Protein AF-A0A6I5A1D1-F1 (afdb_monomer_lite)

Secondary structure (DSSP, 8-state):
-PPP---EEEEE--EEEEEETTEEEEEETTT--EEEESSHHHHHHHHHHHHHHHHHHHHTT-HHHHHHHHHHTT-EEEEE-HHHHHHHHTTS----

pLDDT: mean 84.28, std 18.7, range [39.5, 98.44]

Sequence (96 aa):
MSEAIEAVVHFKVTVRSVEHEGYWTTKALETGIVTAGPTRDEAEARNGEAHILLVRRVKRLGLVALAEFMDAHRIDYEIGDPARANRSAEQLPLAA

Structure (mmCIF, N/CA/C/O backbone):
data_AF-A0A6I5A1D1-F1
#
_entry.id   AF-A0A6I5A1D1-F1
#
loop_
_atom_site.group_PDB
_atom_site.id
_atom_site.type_symbol
_atom_site.label_atom_id
_atom_site.label_alt_id
_atom_site.label_comp_id
_atom_site.label_asym_id
_atom_site.label_entity_id
_atom_site.label_seq_id
_atom_site.pdbx_PDB_ins_code
_atom_site.Cartn_x
_atom_site.Cartn_y
_atom_site.Cartn_z
_atom_site.occupancy
_atom_site.B_iso_or_equiv
_atom_site.auth_seq_id
_atom_site.auth_comp_id
_atom_site.auth_asym_id
_atom_site.auth_atom_id
_atom_site.pdbx_PDB_model_num
ATOM 1 N N . MET A 1 1 ? -17.867 12.343 17.885 1.00 40.09 1 MET A N 1
ATOM 2 C CA . MET A 1 1 ? -16.689 12.575 17.020 1.00 40.09 1 MET A CA 1
ATOM 3 C C . M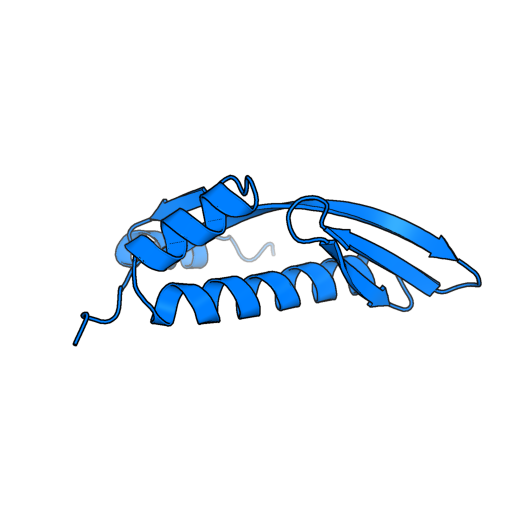ET A 1 1 ? -15.635 11.575 17.467 1.00 40.09 1 MET A C 1
ATOM 5 O O . MET A 1 1 ? -15.362 11.552 18.656 1.00 40.09 1 MET A O 1
ATOM 9 N N . SER A 1 2 ? -15.174 10.672 16.593 1.00 43.66 2 SER A N 1
ATOM 10 C CA . SER A 1 2 ? -14.221 9.608 16.968 1.00 43.66 2 SER A CA 1
ATOM 11 C C . SER A 1 2 ? -12.856 10.213 17.301 1.00 43.66 2 SER A C 1
ATOM 13 O O . SER A 1 2 ? -12.378 11.051 16.538 1.00 43.66 2 SER A O 1
ATOM 15 N N . GLU A 1 3 ? -12.240 9.792 18.407 1.00 49.00 3 GLU A N 1
ATOM 16 C CA . GLU A 1 3 ? -10.861 10.151 18.758 1.00 49.00 3 GLU A CA 1
ATOM 17 C C . GLU A 1 3 ? -9.893 9.774 17.631 1.00 49.00 3 GLU A C 1
ATOM 19 O O . GLU A 1 3 ? -10.049 8.746 16.960 1.00 49.00 3 GLU A O 1
ATOM 24 N N . ALA A 1 4 ? -8.902 10.637 17.399 1.00 54.25 4 ALA A N 1
ATOM 25 C CA . ALA A 1 4 ? -7.834 10.366 16.454 1.00 54.25 4 ALA A CA 1
ATOM 26 C C . ALA A 1 4 ? -6.957 9.234 17.003 1.00 54.25 4 ALA A C 1
ATOM 28 O O . ALA A 1 4 ? -6.449 9.302 18.115 1.00 54.25 4 ALA A O 1
ATOM 29 N N . ILE A 1 5 ? -6.783 8.184 16.206 1.00 57.66 5 ILE A N 1
ATOM 30 C CA . ILE A 1 5 ? -6.078 6.978 16.634 1.00 57.66 5 ILE A CA 1
ATOM 31 C C . ILE A 1 5 ? -4.564 7.197 16.563 1.00 57.66 5 ILE A C 1
ATOM 33 O O . ILE A 1 5 ? -3.967 7.211 15.474 1.00 57.66 5 ILE A O 1
ATOM 37 N N . GLU A 1 6 ? -3.931 7.291 17.729 1.00 70.81 6 GLU A N 1
ATOM 38 C CA . GLU A 1 6 ? -2.484 7.158 17.913 1.00 70.81 6 GLU A CA 1
ATOM 39 C C . GLU A 1 6 ? -2.078 5.676 17.810 1.00 70.81 6 GLU A C 1
ATOM 41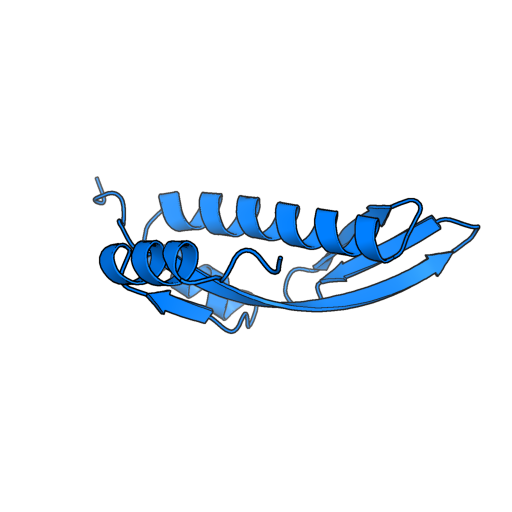 O O . GLU A 1 6 ? -1.687 5.050 18.780 1.00 70.81 6 GLU A O 1
ATOM 46 N N . ALA A 1 7 ? -2.229 5.066 16.632 1.00 75.00 7 ALA A N 1
ATOM 47 C CA . ALA A 1 7 ? -1.748 3.707 16.354 1.00 75.00 7 ALA A CA 1
ATOM 48 C C . ALA A 1 7 ? -0.906 3.681 15.078 1.00 75.00 7 ALA A C 1
ATOM 50 O O . ALA A 1 7 ? -1.225 4.379 14.108 1.00 75.00 7 ALA A O 1
ATOM 51 N N . VAL A 1 8 ? 0.162 2.894 15.049 1.00 85.12 8 VAL A N 1
ATOM 52 C CA . VAL A 1 8 ? 0.952 2.679 13.830 1.00 85.12 8 VAL A CA 1
ATOM 53 C C . VAL A 1 8 ? 0.352 1.503 13.079 1.00 85.12 8 VAL A C 1
ATOM 55 O O . VAL A 1 8 ? -0.025 0.508 13.682 1.00 85.12 8 VAL A O 1
ATOM 58 N N . VAL A 1 9 ? 0.210 1.636 11.764 1.00 87.88 9 VAL A N 1
ATOM 59 C CA . VAL A 1 9 ? -0.370 0.592 10.915 1.00 87.88 9 VAL A CA 1
ATOM 60 C C . VAL A 1 9 ? 0.728 0.102 9.991 1.00 87.88 9 VAL A C 1
ATOM 62 O O . VAL A 1 9 ? 1.206 0.863 9.149 1.00 87.88 9 VAL A O 1
ATOM 65 N N . HIS A 1 10 ? 1.125 -1.152 10.159 1.00 90.31 10 HIS A N 1
ATOM 66 C CA . HIS A 1 10 ? 1.993 -1.855 9.227 1.00 90.31 10 HIS A CA 1
ATOM 67 C C . HIS A 1 10 ? 1.102 -2.645 8.281 1.00 90.31 10 HIS A C 1
ATOM 69 O O . HIS A 1 10 ? 0.221 -3.363 8.736 1.00 90.31 10 HIS A O 1
ATOM 75 N N . PHE A 1 11 ? 1.300 -2.512 6.976 1.00 92.94 11 PHE A N 1
ATOM 76 C CA . PHE A 1 11 ? 0.508 -3.235 5.989 1.00 92.94 11 PHE A CA 1
ATOM 77 C C . PHE A 1 11 ? 1.395 -3.704 4.842 1.00 92.94 11 PHE A C 1
ATOM 79 O O . PHE A 1 11 ? 2.444 -3.112 4.573 1.00 92.94 11 PHE A O 1
ATOM 86 N N . LYS A 1 12 ? 0.980 -4.783 4.183 1.00 92.88 12 LYS A N 1
ATOM 87 C CA . LYS A 1 12 ? 1.672 -5.362 3.033 1.00 92.88 12 LYS A CA 1
ATOM 88 C C . LYS A 1 12 ? 0.751 -5.339 1.827 1.00 92.88 12 LYS A C 1
ATOM 90 O O . LYS A 1 12 ? -0.414 -5.699 1.931 1.00 92.88 12 LYS A O 1
ATOM 95 N N . VAL A 1 13 ? 1.294 -4.932 0.689 1.00 93.50 13 VAL A N 1
ATOM 96 C CA . VAL A 1 13 ? 0.610 -5.006 -0.602 1.00 93.50 13 VAL A CA 1
ATOM 97 C C . VAL A 1 13 ? 1.486 -5.760 -1.581 1.00 93.50 13 VAL A C 1
ATOM 99 O O . VAL A 1 13 ? 2.707 -5.590 -1.603 1.00 93.50 13 VAL A O 1
ATOM 102 N N . THR A 1 14 ? 0.862 -6.605 -2.384 1.00 95.88 14 THR A N 1
ATOM 103 C CA . THR A 1 14 ? 1.525 -7.357 -3.433 1.00 95.88 14 THR A CA 1
ATOM 104 C C . THR A 1 14 ? 1.486 -6.529 -4.698 1.00 95.88 14 THR A C 1
ATOM 106 O O . THR A 1 14 ? 0.422 -6.169 -5.201 1.00 95.88 14 THR A O 1
ATOM 109 N N . VAL A 1 15 ? 2.656 -6.247 -5.255 1.00 96.94 15 VAL A N 1
ATOM 110 C CA . VAL A 1 15 ? 2.762 -5.480 -6.493 1.00 96.94 15 VAL A CA 1
ATOM 111 C C . V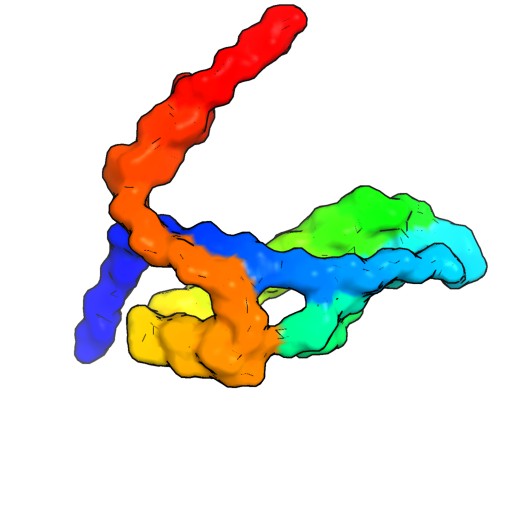AL A 1 15 ? 3.251 -6.347 -7.642 1.00 96.94 15 VAL A C 1
ATOM 113 O O . VAL A 1 15 ? 4.057 -7.262 -7.472 1.00 96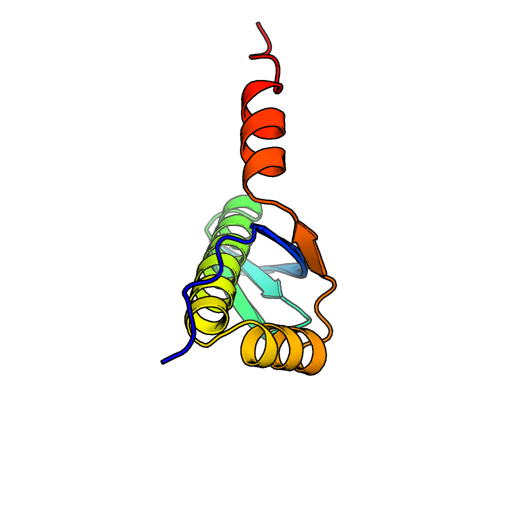.94 15 VAL A O 1
ATOM 116 N N . ARG A 1 16 ? 2.768 -6.036 -8.843 1.00 98.00 16 ARG A N 1
ATOM 117 C CA . ARG A 1 16 ? 3.293 -6.554 -10.102 1.00 98.00 16 ARG A CA 1
ATOM 118 C C . ARG A 1 16 ? 3.819 -5.394 -10.930 1.00 98.00 16 ARG A C 1
ATOM 120 O O . ARG A 1 16 ? 3.051 -4.494 -11.268 1.00 98.00 16 ARG A O 1
ATOM 127 N N . SER A 1 17 ? 5.091 -5.476 -11.299 1.00 97.88 17 SER A N 1
ATOM 128 C CA . SER A 1 17 ? 5.778 -4.462 -12.098 1.00 97.88 17 SER A CA 1
ATOM 129 C C . SER A 1 17 ? 6.061 -4.995 -13.504 1.00 97.88 17 SER A C 1
ATOM 131 O O . SER A 1 17 ? 6.481 -6.144 -13.656 1.00 97.88 17 SER A O 1
ATOM 133 N N . VAL A 1 18 ? 5.796 -4.192 -14.534 1.00 98.06 18 VAL A N 1
ATOM 134 C CA . VAL A 1 18 ? 6.007 -4.535 -15.948 1.00 98.06 18 VAL A CA 1
ATOM 135 C C . VAL A 1 18 ? 6.626 -3.343 -16.669 1.00 98.06 18 VAL A C 1
ATOM 137 O O . VAL A 1 18 ? 6.142 -2.218 -16.533 1.00 98.06 18 VAL A O 1
ATOM 140 N N . GLU A 1 19 ? 7.670 -3.606 -17.449 1.00 97.88 19 GLU A N 1
ATOM 141 C CA . GLU A 1 19 ? 8.264 -2.631 -18.359 1.00 97.88 19 GLU A CA 1
ATOM 142 C C . GLU A 1 19 ? 7.494 -2.581 -19.684 1.00 97.88 19 GLU A C 1
ATOM 144 O O . GLU A 1 19 ? 7.145 -3.615 -20.261 1.00 97.88 19 GLU A O 1
ATOM 149 N N . HIS A 1 20 ? 7.246 -1.374 -20.177 1.00 93.44 20 HIS A N 1
ATOM 150 C CA . HIS A 1 20 ? 6.674 -1.113 -21.488 1.00 93.44 20 HIS A CA 1
ATOM 151 C C . HIS A 1 20 ? 7.328 0.137 -22.072 1.00 93.44 20 HIS A C 1
ATOM 153 O O . HIS A 1 20 ? 7.374 1.157 -21.403 1.00 93.44 20 HIS A O 1
ATOM 159 N N . GLU A 1 21 ? 7.850 0.064 -23.298 1.00 92.69 21 GLU A N 1
ATOM 160 C CA . GLU A 1 21 ? 8.385 1.225 -24.038 1.00 92.69 21 GLU A CA 1
ATOM 161 C C . GLU A 1 21 ? 9.341 2.137 -23.231 1.00 92.69 21 GLU A C 1
ATOM 163 O O . GLU A 1 21 ? 9.312 3.360 -23.350 1.00 92.69 21 GLU A O 1
ATOM 168 N N . GLY A 1 22 ? 10.204 1.547 -22.395 1.00 93.06 22 GLY A N 1
ATOM 169 C CA . GLY A 1 22 ? 11.183 2.290 -21.591 1.00 93.06 22 GLY A CA 1
ATOM 170 C C . GLY A 1 22 ? 10.618 2.966 -20.336 1.00 93.06 22 GLY A C 1
ATOM 171 O O . GLY A 1 22 ? 11.320 3.751 -19.702 1.00 93.06 22 GLY A O 1
ATOM 172 N N . TYR A 1 23 ? 9.375 2.665 -19.953 1.00 96.44 23 TYR A N 1
ATOM 173 C CA . TYR A 1 23 ? 8.809 3.014 -18.653 1.00 96.44 23 TYR A CA 1
ATOM 174 C C . TYR A 1 23 ? 8.355 1.766 -17.896 1.00 96.44 23 TYR A C 1
ATOM 176 O O . TYR A 1 23 ? 7.966 0.749 -18.468 1.00 96.44 23 TYR A O 1
ATOM 184 N N . TRP A 1 24 ? 8.376 1.853 -16.574 1.00 98.31 24 TRP A N 1
ATOM 185 C CA . TRP A 1 24 ? 7.872 0.819 -15.686 1.00 98.31 24 TRP A CA 1
ATOM 186 C C . TRP A 1 24 ? 6.496 1.198 -15.171 1.00 98.31 24 TRP A C 1
ATOM 188 O O . TRP A 1 24 ? 6.256 2.337 -14.772 1.00 98.31 24 TRP A O 1
ATOM 198 N N . THR A 1 25 ? 5.596 0.223 -15.153 1.00 98.19 25 THR A N 1
ATOM 199 C CA . THR A 1 25 ? 4.291 0.319 -14.498 1.00 98.19 25 THR A CA 1
ATOM 200 C C . THR A 1 25 ? 4.226 -0.671 -13.356 1.00 98.19 25 THR A C 1
ATOM 202 O O . THR A 1 25 ? 4.630 -1.820 -13.515 1.00 98.19 25 THR A O 1
ATOM 205 N N . THR A 1 26 ? 3.688 -0.245 -12.220 1.00 98.44 26 THR A N 1
ATOM 206 C CA . THR A 1 26 ? 3.506 -1.080 -11.035 1.00 98.44 26 THR A CA 1
ATOM 207 C C . THR A 1 26 ? 2.042 -1.067 -10.644 1.00 98.44 26 THR A C 1
ATOM 209 O O . THR A 1 26 ? 1.466 -0.003 -10.426 1.00 98.44 26 THR A O 1
ATOM 212 N N . LYS A 1 27 ? 1.436 -2.250 -10.540 1.00 98.19 27 LYS A N 1
ATOM 213 C CA . LYS A 1 27 ? 0.053 -2.443 -10.099 1.00 98.19 27 LYS A CA 1
ATOM 214 C C . LYS A 1 27 ? 0.021 -3.182 -8.767 1.00 98.19 27 LYS A C 1
ATOM 216 O O . LYS A 1 27 ? 0.527 -4.301 -8.699 1.00 98.19 27 LYS A O 1
ATOM 221 N N . ALA A 1 28 ? -0.636 -2.618 -7.758 1.00 97.00 28 ALA A N 1
ATOM 222 C CA . ALA A 1 28 ? -0.999 -3.368 -6.557 1.00 97.00 28 ALA A CA 1
ATOM 223 C C . ALA A 1 28 ? -2.185 -4.291 -6.847 1.00 97.00 28 ALA A C 1
ATOM 225 O O . ALA A 1 28 ? -3.173 -3.878 -7.463 1.00 97.00 28 ALA A O 1
ATOM 226 N N . LEU A 1 29 ? -2.078 -5.551 -6.442 1.00 96.38 29 LEU A N 1
ATOM 227 C CA . LEU A 1 29 ? -3.067 -6.577 -6.763 1.00 96.38 29 LEU A CA 1
ATOM 228 C C . LEU A 1 29 ? -4.328 -6.437 -5.907 1.00 96.38 29 LEU A C 1
ATOM 230 O O . LEU A 1 29 ? -5.424 -6.684 -6.404 1.00 96.38 29 LEU A O 1
ATOM 234 N N . GLU A 1 30 ? -4.167 -5.991 -4.666 1.00 95.19 30 GLU A N 1
ATOM 235 C CA . GLU A 1 30 ? -5.220 -5.817 -3.666 1.00 95.19 30 GLU A CA 1
ATOM 236 C C . GLU A 1 30 ? -6.127 -4.623 -3.986 1.00 95.19 30 GLU A C 1
ATOM 238 O O . GLU A 1 30 ? -7.350 -4.717 -3.918 1.00 95.19 30 GLU A O 1
ATOM 243 N N . THR A 1 31 ? -5.533 -3.488 -4.367 1.00 93.62 31 THR A N 1
ATOM 244 C CA . THR A 1 31 ? -6.253 -2.215 -4.563 1.00 93.62 31 THR A CA 1
ATOM 245 C C . THR A 1 31 ? -6.456 -1.843 -6.027 1.00 93.62 31 THR A C 1
ATOM 247 O O . THR A 1 31 ? -7.248 -0.958 -6.344 1.00 93.62 31 THR A O 1
ATOM 250 N N . GLY A 1 32 ? -5.715 -2.476 -6.938 1.00 94.75 32 GLY A N 1
ATOM 251 C CA . GLY A 1 32 ? -5.708 -2.125 -8.353 1.00 94.75 32 GLY A CA 1
ATOM 252 C C . GLY A 1 32 ? -5.006 -0.804 -8.680 1.00 94.75 32 GLY A C 1
ATOM 253 O O . GLY A 1 32 ? -5.013 -0.419 -9.848 1.00 94.75 32 GLY A O 1
ATOM 254 N N . ILE A 1 33 ? -4.390 -0.124 -7.704 1.00 96.06 33 ILE A N 1
ATOM 255 C CA . ILE A 1 33 ? -3.654 1.127 -7.931 1.00 96.06 33 ILE A CA 1
ATOM 256 C C . ILE A 1 33 ? -2.486 0.869 -8.877 1.00 96.06 33 ILE A C 1
ATOM 258 O O . ILE A 1 33 ? -1.635 0.018 -8.608 1.00 96.06 33 ILE A O 1
ATOM 262 N N . VAL A 1 34 ? -2.441 1.647 -9.959 1.00 97.44 34 VAL A N 1
ATOM 263 C CA . VAL A 1 34 ? -1.364 1.629 -10.947 1.00 97.44 34 VAL A CA 1
ATOM 264 C C . VAL A 1 34 ? -0.556 2.913 -10.841 1.00 97.44 34 VAL A C 1
ATOM 266 O O . VAL A 1 34 ? -1.106 4.013 -10.859 1.00 97.44 34 VAL A O 1
ATOM 269 N N . THR A 1 35 ? 0.757 2.766 -10.767 1.00 97.81 35 THR A N 1
ATOM 270 C CA . THR A 1 35 ? 1.734 3.854 -10.817 1.00 97.81 35 THR A CA 1
ATOM 271 C C . THR A 1 35 ? 2.737 3.588 -11.926 1.00 97.81 35 THR A C 1
ATOM 273 O O . THR A 1 35 ? 2.875 2.458 -12.393 1.00 97.81 35 THR A O 1
ATOM 276 N N . ALA A 1 36 ? 3.426 4.634 -12.371 1.00 97.44 36 ALA A N 1
ATOM 277 C CA . ALA A 1 36 ? 4.449 4.524 -13.400 1.00 97.44 36 ALA A CA 1
ATOM 278 C C . ALA A 1 36 ? 5.692 5.330 -13.026 1.00 97.44 36 ALA A C 1
ATOM 280 O O . ALA A 1 36 ? 5.594 6.334 -12.312 1.00 97.44 36 ALA A O 1
ATOM 281 N N . GLY A 1 37 ? 6.844 4.904 -13.531 1.00 97.00 37 GLY A N 1
ATOM 282 C CA . GLY A 1 37 ? 8.138 5.540 -13.318 1.00 97.00 37 GLY A CA 1
ATOM 283 C C . GLY A 1 37 ? 9.141 5.180 -14.421 1.00 97.00 37 GLY A C 1
ATOM 284 O O . GLY A 1 37 ? 8.931 4.209 -15.144 1.00 97.00 37 GLY A O 1
ATOM 285 N N . PRO A 1 38 ? 10.223 5.959 -14.574 1.00 97.44 38 PRO A N 1
ATOM 286 C CA . PRO A 1 38 ? 11.306 5.661 -15.512 1.00 97.44 38 PRO A CA 1
ATOM 287 C C . PRO A 1 38 ? 12.085 4.392 -15.127 1.00 97.44 38 PRO A C 1
ATOM 289 O O . PRO A 1 38 ? 12.669 3.743 -15.986 1.00 97.44 38 PRO A O 1
ATOM 292 N N . THR A 1 39 ? 12.075 4.009 -13.848 1.00 98.19 39 THR A N 1
ATOM 293 C CA . THR A 1 39 ? 12.675 2.770 -13.343 1.00 98.19 39 THR A CA 1
ATOM 294 C C . THR A 1 39 ? 11.640 1.952 -12.578 1.00 98.19 39 THR A C 1
ATOM 296 O O . THR A 1 39 ? 10.623 2.483 -12.116 1.00 98.19 39 THR A O 1
ATOM 299 N N . ARG A 1 40 ? 11.912 0.652 -12.419 1.00 97.75 40 ARG A N 1
ATOM 300 C CA . ARG A 1 40 ? 11.086 -0.245 -11.606 1.00 97.75 40 ARG A CA 1
ATOM 301 C C . ARG A 1 40 ? 10.932 0.275 -10.177 1.00 97.75 40 ARG A C 1
ATOM 303 O O . ARG A 1 40 ? 9.810 0.373 -9.688 1.00 97.75 40 ARG A O 1
ATOM 310 N N . ASP A 1 41 ? 12.047 0.648 -9.556 1.00 97.69 41 ASP A N 1
ATOM 311 C CA . ASP A 1 41 ? 12.085 1.106 -8.167 1.00 97.69 41 ASP A CA 1
ATOM 312 C C . ASP A 1 41 ? 11.281 2.396 -7.980 1.00 97.69 41 ASP A C 1
ATOM 314 O O . ASP A 1 41 ? 10.537 2.522 -7.011 1.00 97.69 41 ASP A O 1
ATOM 318 N N . GLU A 1 42 ? 11.341 3.335 -8.932 1.00 97.94 42 GLU A N 1
ATOM 319 C CA . GLU A 1 42 ? 10.514 4.544 -8.877 1.00 97.94 42 GLU A CA 1
ATOM 320 C C . GLU A 1 42 ? 9.019 4.241 -9.022 1.00 97.94 42 GLU A C 1
ATOM 322 O O . GLU A 1 42 ? 8.194 4.836 -8.324 1.00 97.94 42 GLU A O 1
ATOM 327 N N . ALA A 1 43 ? 8.647 3.325 -9.921 1.00 97.69 43 ALA A N 1
ATOM 328 C CA . ALA A 1 43 ? 7.255 2.925 -10.093 1.00 97.69 43 ALA A CA 1
ATOM 329 C C . ALA A 1 43 ? 6.707 2.241 -8.825 1.00 97.69 43 ALA A C 1
ATOM 331 O O . ALA A 1 43 ? 5.585 2.545 -8.404 1.00 97.69 43 ALA A O 1
ATOM 332 N N . GLU A 1 44 ? 7.508 1.384 -8.183 1.00 97.81 44 GLU A N 1
ATOM 333 C CA . GLU A 1 44 ? 7.189 0.718 -6.914 1.00 97.81 44 GLU A CA 1
ATOM 334 C C . GLU A 1 44 ? 7.138 1.699 -5.734 1.00 97.81 44 GLU A C 1
ATOM 336 O O . GLU A 1 44 ? 6.173 1.668 -4.968 1.00 97.81 44 GLU A O 1
ATOM 341 N N . ALA A 1 45 ? 8.089 2.631 -5.622 1.00 96.56 45 ALA A N 1
ATOM 342 C CA . ALA A 1 45 ? 8.103 3.658 -4.579 1.00 96.56 45 ALA A CA 1
ATOM 343 C C . ALA A 1 45 ? 6.851 4.546 -4.639 1.00 96.56 45 ALA A C 1
ATOM 345 O O . ALA A 1 45 ? 6.160 4.719 -3.632 1.00 96.56 45 ALA A O 1
ATOM 346 N N . ARG A 1 46 ? 6.480 5.019 -5.837 1.00 97.81 46 ARG A N 1
ATOM 347 C CA . ARG A 1 46 ? 5.231 5.773 -6.053 1.00 97.81 46 ARG A CA 1
ATOM 348 C C . ARG A 1 46 ? 4.000 4.946 -5.686 1.00 97.81 46 ARG A C 1
ATOM 350 O O . ARG A 1 46 ? 3.025 5.490 -5.168 1.00 97.81 46 ARG A O 1
ATOM 357 N N . ASN A 1 47 ? 4.030 3.634 -5.942 1.00 97.75 47 ASN A N 1
ATOM 358 C CA . ASN A 1 47 ? 2.948 2.737 -5.542 1.00 97.75 47 ASN A CA 1
ATOM 359 C C . ASN A 1 47 ? 2.822 2.679 -4.014 1.00 97.75 47 ASN A C 1
ATOM 361 O O . ASN A 1 47 ? 1.720 2.822 -3.481 1.00 97.75 47 ASN A O 1
ATOM 365 N N . GLY A 1 48 ? 3.948 2.537 -3.312 1.00 95.81 48 GLY A N 1
ATOM 366 C CA . GLY A 1 48 ? 4.011 2.567 -1.852 1.00 95.81 48 GLY A CA 1
ATOM 367 C C . GLY A 1 48 ? 3.469 3.875 -1.271 1.00 95.81 48 GLY A C 1
ATOM 368 O O . GLY A 1 48 ? 2.609 3.851 -0.390 1.00 95.81 48 GLY A O 1
ATOM 369 N N . GLU A 1 49 ? 3.887 5.022 -1.810 1.00 96.88 49 GLU A N 1
ATOM 370 C CA . GLU A 1 49 ? 3.391 6.342 -1.396 1.00 96.88 49 GLU A CA 1
ATOM 371 C C . GLU A 1 49 ? 1.875 6.482 -1.579 1.00 96.88 49 GLU A C 1
ATOM 373 O O . GLU A 1 49 ? 1.176 6.939 -0.667 1.00 96.88 49 GLU A O 1
ATOM 378 N N . ALA A 1 50 ? 1.341 6.039 -2.722 1.00 96.25 50 ALA A N 1
ATOM 379 C CA . ALA A 1 50 ? -0.094 6.066 -2.988 1.00 96.25 50 ALA A CA 1
ATOM 380 C C . ALA A 1 50 ? -0.885 5.260 -1.942 1.00 96.25 50 ALA A C 1
ATOM 382 O O . ALA A 1 50 ? -1.919 5.726 -1.453 1.00 96.25 50 ALA A O 1
ATOM 383 N N . HIS A 1 51 ? -0.376 4.093 -1.533 1.00 95.25 51 HIS A N 1
ATOM 384 C CA . HIS A 1 51 ? -1.002 3.279 -0.489 1.00 95.25 51 HIS A CA 1
ATOM 385 C C . HIS A 1 51 ? -0.896 3.914 0.894 1.00 95.25 51 HIS A C 1
ATOM 387 O O . HIS A 1 51 ? -1.883 3.921 1.628 1.00 95.25 51 HIS A O 1
ATOM 393 N N . ILE A 1 52 ? 0.249 4.505 1.245 1.00 93.62 52 ILE A N 1
ATOM 394 C CA . ILE A 1 52 ? 0.401 5.236 2.510 1.00 93.62 52 ILE A CA 1
ATOM 395 C C . ILE A 1 52 ? -0.633 6.363 2.592 1.00 93.62 52 ILE A C 1
ATOM 397 O O . ILE A 1 52 ? -1.292 6.524 3.621 1.00 93.62 52 ILE A O 1
ATOM 401 N N . LEU A 1 53 ? -0.823 7.125 1.512 1.00 94.06 53 LEU A N 1
ATOM 402 C CA . LEU A 1 53 ? -1.821 8.195 1.458 1.00 94.06 53 LEU A CA 1
ATOM 403 C C . LEU A 1 53 ? -3.252 7.660 1.578 1.00 94.06 53 LEU A C 1
ATOM 405 O O . LEU A 1 53 ? -4.052 8.232 2.325 1.00 94.06 53 LEU A O 1
ATOM 409 N N . LEU A 1 54 ? -3.568 6.559 0.892 1.00 93.19 54 LEU A N 1
ATOM 410 C CA . LEU A 1 54 ? -4.880 5.917 0.956 1.00 93.19 54 LEU A CA 1
ATOM 411 C C . LEU A 1 54 ? -5.190 5.404 2.368 1.00 93.19 54 LEU A C 1
ATOM 413 O O . LEU A 1 54 ? -6.198 5.796 2.957 1.00 93.19 54 LEU A O 1
ATOM 417 N N . VAL A 1 55 ? -4.293 4.608 2.950 1.00 92.25 55 VAL A N 1
ATOM 418 C CA . VAL A 1 55 ? -4.437 4.062 4.306 1.00 92.25 55 VAL A CA 1
ATOM 419 C C . VAL A 1 55 ? -4.518 5.191 5.331 1.00 92.25 55 VAL A C 1
ATOM 421 O O . VAL A 1 55 ? -5.378 5.168 6.211 1.00 92.25 55 VAL A O 1
ATOM 424 N N . ARG A 1 56 ? -3.700 6.243 5.195 1.00 91.38 56 ARG A N 1
ATOM 425 C CA . ARG A 1 56 ? -3.765 7.424 6.069 1.00 91.38 56 ARG A CA 1
ATOM 426 C C . ARG A 1 56 ? -5.112 8.134 5.969 1.00 91.38 56 ARG A C 1
ATOM 428 O O . ARG A 1 56 ? -5.623 8.590 6.992 1.00 91.38 56 ARG A O 1
ATOM 435 N N . ARG A 1 57 ? -5.687 8.246 4.768 1.00 92.75 57 ARG A N 1
ATOM 436 C CA . ARG A 1 57 ? -7.011 8.846 4.560 1.00 92.75 57 ARG A CA 1
ATOM 437 C C . ARG A 1 57 ? -8.100 8.029 5.248 1.00 92.75 57 ARG A C 1
ATOM 439 O O . ARG A 1 57 ? -8.913 8.622 5.948 1.00 92.75 57 ARG A O 1
ATOM 446 N N . VAL A 1 58 ? -8.098 6.707 5.092 1.00 91.62 58 VAL A N 1
ATOM 447 C CA . VAL A 1 58 ? -9.096 5.830 5.723 1.00 91.62 58 VAL A CA 1
ATOM 448 C C . VAL A 1 58 ? -8.926 5.799 7.241 1.00 91.62 58 VAL A C 1
ATOM 450 O O . VAL A 1 58 ? -9.903 5.957 7.963 1.00 91.62 58 VAL A O 1
ATOM 453 N N . LYS A 1 59 ? -7.690 5.706 7.749 1.00 88.62 59 LYS A N 1
ATOM 454 C CA . LYS A 1 59 ? -7.399 5.729 9.192 1.00 88.62 59 LYS A CA 1
ATOM 455 C C . LYS A 1 59 ? -7.990 6.961 9.889 1.00 88.62 59 LYS A C 1
ATOM 457 O O . LYS A 1 59 ? -8.441 6.859 11.026 1.00 88.62 59 LYS A O 1
ATOM 462 N N . ARG A 1 60 ? -8.021 8.123 9.221 1.00 89.88 60 ARG A N 1
ATOM 463 C CA . ARG A 1 60 ? -8.646 9.351 9.758 1.00 89.88 60 ARG A CA 1
ATOM 464 C C . ARG A 1 60 ? -10.157 9.221 9.991 1.00 89.88 60 ARG A C 1
ATOM 466 O O . ARG A 1 60 ? -10.704 10.037 10.722 1.00 89.88 60 ARG A O 1
ATOM 473 N N . LEU A 1 61 ? -10.815 8.236 9.383 1.00 89.31 61 LEU A N 1
ATOM 474 C CA . LEU A 1 61 ? -12.239 7.949 9.568 1.00 89.31 61 LEU A CA 1
ATOM 475 C C . LEU A 1 61 ? -12.511 7.031 10.774 1.00 89.31 61 LEU A C 1
ATOM 477 O O . LEU A 1 61 ? -13.649 6.972 11.230 1.00 89.31 61 LEU A O 1
ATOM 481 N N . GLY A 1 62 ? -11.492 6.348 11.309 1.00 88.69 62 GLY A N 1
ATOM 482 C CA . GLY A 1 62 ? -11.601 5.473 12.481 1.00 88.69 62 GLY A CA 1
ATOM 483 C C . GLY A 1 62 ? -11.033 4.063 12.260 1.00 88.69 62 GLY A C 1
ATOM 484 O O . GLY A 1 62 ? -10.737 3.669 11.133 1.00 88.69 62 GLY A O 1
ATOM 485 N N . LEU A 1 63 ? -10.895 3.287 13.346 1.00 85.81 63 LEU A N 1
ATOM 486 C CA . LEU A 1 63 ? -10.358 1.915 13.311 1.00 85.81 63 LEU A CA 1
ATOM 487 C C . LEU A 1 63 ? -11.291 0.949 12.585 1.00 85.81 63 LEU A C 1
ATOM 489 O O . LEU A 1 63 ? -10.814 0.073 11.875 1.00 85.81 63 LEU A O 1
ATOM 493 N N . VAL A 1 64 ? -12.604 1.125 12.747 1.00 89.94 64 VAL A N 1
ATOM 494 C CA . VAL A 1 64 ? -13.610 0.288 12.078 1.00 89.94 64 VAL A CA 1
ATOM 495 C C . VAL A 1 64 ? -13.530 0.480 10.566 1.00 89.94 64 VAL A C 1
ATOM 497 O O . VAL A 1 64 ? -13.329 -0.488 9.848 1.00 89.94 64 VAL A O 1
ATOM 500 N N . ALA A 1 65 ? -13.552 1.732 10.095 1.00 91.06 65 ALA A N 1
ATOM 501 C CA . ALA A 1 65 ? -13.416 2.042 8.671 1.00 91.06 65 ALA A CA 1
ATOM 502 C C . ALA A 1 65 ? -12.083 1.542 8.088 1.00 91.06 65 ALA A C 1
ATOM 504 O O . ALA A 1 65 ? -12.029 1.090 6.947 1.00 91.06 65 ALA A O 1
ATOM 505 N N . LEU A 1 66 ? -10.999 1.608 8.871 1.00 91.94 66 LEU A N 1
ATOM 506 C CA . LEU A 1 66 ? -9.711 1.041 8.483 1.00 91.94 66 LEU A CA 1
ATOM 507 C C . LEU A 1 66 ? -9.781 -0.482 8.343 1.00 91.94 66 LEU A C 1
ATOM 509 O O . LEU A 1 66 ? -9.335 -0.999 7.327 1.00 91.94 66 LEU A O 1
ATOM 513 N N . ALA A 1 67 ? -10.337 -1.187 9.328 1.00 91.62 67 ALA A N 1
ATOM 514 C CA . ALA A 1 67 ? -10.470 -2.640 9.290 1.00 91.62 67 ALA A CA 1
ATOM 515 C C . ALA A 1 67 ? -11.361 -3.098 8.125 1.00 91.62 67 ALA A C 1
ATOM 517 O O . ALA A 1 67 ? -10.964 -3.982 7.373 1.00 91.62 67 ALA A O 1
ATOM 518 N N . GLU A 1 68 ? -12.506 -2.442 7.916 1.00 94.44 68 GLU A N 1
ATOM 519 C CA . GLU A 1 68 ? -13.402 -2.695 6.779 1.00 94.44 68 GLU A CA 1
ATOM 520 C C . GLU A 1 68 ? -12.691 -2.484 5.440 1.00 94.44 68 GLU A C 1
ATOM 522 O O . GLU A 1 68 ? -12.827 -3.288 4.522 1.00 94.44 68 GLU A O 1
ATOM 527 N N . PHE A 1 69 ? -11.896 -1.418 5.325 1.00 94.38 69 PHE A N 1
ATOM 528 C CA . PHE A 1 69 ? -11.106 -1.167 4.126 1.00 94.38 69 PHE A CA 1
ATOM 529 C C . PHE A 1 69 ? -10.049 -2.251 3.891 1.00 94.38 69 PHE A C 1
ATOM 531 O O . PHE A 1 69 ? -9.909 -2.712 2.758 1.00 94.38 69 PHE A O 1
ATOM 538 N N . MET A 1 70 ? -9.307 -2.646 4.930 1.00 94.62 70 MET A N 1
ATOM 539 C CA . MET A 1 70 ? -8.269 -3.673 4.811 1.00 94.62 70 MET A CA 1
ATOM 540 C C . MET A 1 70 ? -8.873 -5.026 4.420 1.00 94.62 70 MET A C 1
ATOM 542 O O . MET A 1 70 ? -8.356 -5.672 3.511 1.00 94.62 70 MET A O 1
ATOM 546 N N . ASP A 1 71 ? -10.000 -5.407 5.028 1.00 95.38 71 ASP A N 1
ATOM 547 C CA . ASP A 1 71 ? -10.727 -6.641 4.711 1.00 95.38 71 ASP A CA 1
ATOM 548 C C . ASP A 1 71 ? -11.279 -6.631 3.277 1.00 95.38 71 ASP A C 1
ATOM 550 O O . ASP A 1 71 ? -11.029 -7.558 2.502 1.00 95.38 71 ASP A O 1
ATOM 554 N N . ALA A 1 72 ? -11.921 -5.532 2.863 1.00 95.38 72 ALA A N 1
ATOM 555 C CA . ALA A 1 72 ? -12.472 -5.382 1.513 1.00 95.38 72 ALA A CA 1
ATOM 556 C C . ALA A 1 72 ? -11.415 -5.536 0.405 1.00 95.38 72 ALA A C 1
ATOM 558 O O . ALA A 1 72 ? -11.738 -5.982 -0.697 1.00 95.38 72 ALA A O 1
ATOM 559 N N . HIS A 1 73 ? -10.159 -5.192 0.697 1.00 95.31 73 HIS A N 1
ATOM 560 C CA . HIS A 1 73 ? -9.040 -5.302 -0.240 1.00 95.31 73 HIS A CA 1
ATOM 561 C C . HIS A 1 73 ? -8.121 -6.495 0.052 1.00 95.31 73 HIS A C 1
ATOM 563 O O . HIS A 1 73 ? -7.151 -6.689 -0.674 1.00 95.31 73 HIS A O 1
ATOM 569 N N . ARG A 1 74 ? -8.419 -7.317 1.068 1.00 94.00 74 ARG A N 1
ATOM 570 C CA . ARG A 1 74 ? -7.581 -8.452 1.502 1.00 94.00 74 ARG A CA 1
ATOM 571 C C . ARG A 1 74 ? -6.126 -8.050 1.766 1.00 94.00 74 ARG A C 1
ATOM 573 O O . ARG A 1 74 ? -5.199 -8.757 1.383 1.00 94.00 74 ARG A O 1
ATOM 580 N N . ILE A 1 75 ? -5.935 -6.888 2.379 1.00 94.31 75 ILE A N 1
ATOM 581 C CA . ILE A 1 75 ? -4.613 -6.371 2.729 1.00 94.31 75 ILE A CA 1
ATOM 582 C C . ILE A 1 75 ? -4.226 -6.942 4.088 1.00 94.31 75 ILE A C 1
ATOM 584 O O . ILE A 1 75 ? -4.915 -6.703 5.078 1.00 94.31 75 ILE A O 1
ATOM 588 N N . ASP A 1 76 ? -3.095 -7.640 4.149 1.00 92.56 76 ASP A N 1
ATOM 589 C CA . ASP A 1 76 ? -2.518 -8.075 5.418 1.00 92.56 76 ASP A CA 1
AT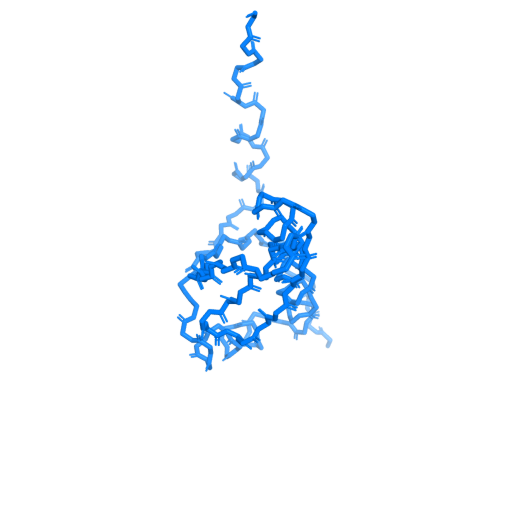OM 590 C C . ASP A 1 76 ? -1.978 -6.867 6.192 1.00 92.56 76 ASP A C 1
ATOM 592 O O . ASP A 1 76 ? -1.184 -6.076 5.664 1.00 92.56 76 ASP A O 1
ATOM 596 N N . TYR A 1 77 ? -2.375 -6.729 7.459 1.00 92.12 77 TYR A N 1
ATOM 597 C CA . TYR A 1 77 ? -1.962 -5.606 8.296 1.00 92.12 77 TYR A CA 1
ATOM 598 C C . TYR A 1 77 ? -1.835 -5.957 9.783 1.00 92.12 77 TYR A C 1
ATOM 600 O O . TYR A 1 77 ? -2.457 -6.886 10.292 1.00 92.12 77 TYR A O 1
ATOM 608 N N . GLU A 1 78 ? -1.035 -5.160 10.485 1.00 90.38 78 GLU A N 1
ATOM 609 C CA . GLU A 1 78 ? -0.844 -5.181 11.932 1.00 90.38 78 GLU A CA 1
ATOM 610 C C . GLU A 1 78 ? -0.991 -3.756 12.481 1.00 90.38 78 GLU A C 1
ATOM 612 O O . GLU A 1 78 ? -0.500 -2.787 11.890 1.00 90.38 78 GLU A O 1
ATOM 617 N N . ILE A 1 79 ? -1.666 -3.620 13.624 1.00 85.62 79 ILE A N 1
ATOM 618 C CA . ILE A 1 79 ? -1.777 -2.355 14.354 1.00 85.62 79 ILE A CA 1
ATOM 619 C C . ILE A 1 79 ? -0.824 -2.408 15.550 1.00 85.62 79 ILE A C 1
ATOM 621 O O . ILE A 1 79 ? -1.035 -3.174 16.487 1.00 85.62 79 ILE A O 1
ATOM 625 N N . GLY A 1 80 ? 0.216 -1.580 15.511 1.00 81.81 80 GLY A N 1
ATOM 626 C CA . GLY A 1 80 ? 1.211 -1.432 16.566 1.00 81.81 80 GLY A CA 1
ATOM 627 C C . GLY A 1 80 ? 0.998 -0.191 17.435 1.00 81.81 80 GLY A C 1
ATOM 628 O O . GLY A 1 80 ? 0.363 0.790 17.037 1.00 81.81 80 GLY A O 1
ATOM 629 N N . ASP A 1 81 ? 1.595 -0.224 18.626 1.00 77.06 81 ASP A N 1
ATOM 630 C CA . ASP A 1 81 ? 1.686 0.921 19.537 1.00 77.06 81 ASP A CA 1
ATOM 631 C C . ASP A 1 81 ? 2.700 1.959 18.994 1.00 77.06 81 ASP A C 1
ATOM 633 O O . ASP A 1 81 ? 3.861 1.603 18.734 1.00 77.06 81 ASP A O 1
ATOM 637 N N . PRO A 1 82 ? 2.322 3.244 18.828 1.00 66.69 82 PRO A N 1
ATOM 638 C CA . PRO A 1 82 ? 3.229 4.295 18.364 1.00 66.69 82 PRO A CA 1
ATOM 639 C C . PRO A 1 82 ? 4.446 4.480 19.275 1.00 66.69 82 PRO A C 1
ATOM 641 O O . PRO A 1 82 ? 5.535 4.776 18.778 1.00 66.69 82 PRO A O 1
ATOM 644 N N . ALA A 1 83 ? 4.314 4.233 20.583 1.00 63.09 83 ALA A N 1
ATOM 645 C CA . ALA A 1 83 ? 5.419 4.310 21.536 1.00 63.09 83 ALA A CA 1
ATOM 646 C C . ALA A 1 83 ? 6.452 3.181 21.343 1.00 63.09 83 ALA A C 1
ATOM 648 O O . ALA A 1 83 ? 7.575 3.248 21.858 1.00 63.09 83 ALA A O 1
ATOM 649 N N . ARG A 1 84 ? 6.108 2.115 20.612 1.00 56.25 84 ARG A N 1
ATOM 650 C CA . ARG A 1 84 ? 7.051 1.065 20.192 1.00 56.25 84 ARG A CA 1
ATOM 651 C C . ARG A 1 84 ? 7.704 1.373 18.847 1.00 56.25 84 ARG A C 1
ATOM 653 O O . ARG A 1 84 ? 8.906 1.165 18.726 1.00 56.25 84 ARG A O 1
ATOM 660 N N . ALA A 1 85 ? 6.963 1.922 17.886 1.00 56.81 85 ALA A N 1
ATOM 661 C CA . ALA A 1 85 ? 7.479 2.199 16.543 1.00 56.81 85 ALA A CA 1
ATOM 662 C C . ALA A 1 85 ? 8.626 3.230 16.519 1.00 56.81 85 ALA A C 1
ATOM 664 O O . ALA A 1 85 ? 9.611 3.031 15.809 1.00 56.81 85 ALA A O 1
ATOM 665 N N . ASN A 1 86 ? 8.551 4.284 17.343 1.00 52.25 86 ASN A N 1
ATOM 666 C CA . ASN A 1 86 ? 9.611 5.302 17.411 1.00 52.25 86 ASN A CA 1
ATOM 667 C C . ASN A 1 86 ? 10.944 4.754 17.954 1.00 52.25 86 ASN A C 1
ATOM 669 O O . ASN A 1 86 ? 12.001 5.223 17.551 1.00 52.25 86 ASN A O 1
ATOM 673 N N . ARG A 1 87 ? 10.918 3.714 18.799 1.00 50.47 87 ARG A N 1
ATOM 674 C CA . ARG A 1 87 ? 12.142 3.086 19.330 1.00 50.47 87 ARG A CA 1
ATOM 675 C C . ARG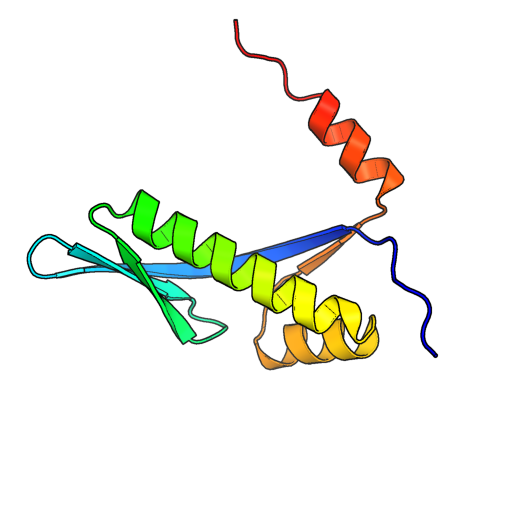 A 1 87 ? 12.854 2.207 18.302 1.00 50.47 87 ARG A C 1
ATOM 677 O O . ARG A 1 87 ? 14.074 2.126 18.323 1.00 50.47 87 ARG A O 1
ATOM 684 N N . SER A 1 88 ? 12.118 1.569 17.392 1.00 51.06 88 SER A N 1
ATOM 685 C CA . SER A 1 88 ? 12.711 0.742 16.331 1.00 51.06 88 SER A CA 1
ATOM 686 C C . SER A 1 88 ? 13.363 1.575 15.222 1.00 51.06 88 SER A C 1
ATOM 688 O O . SER A 1 88 ? 14.343 1.131 14.632 1.00 51.06 88 SER A O 1
ATOM 690 N N . ALA A 1 89 ? 12.865 2.789 14.962 1.00 48.00 89 ALA A N 1
ATOM 691 C CA . ALA A 1 89 ? 13.471 3.717 14.004 1.00 48.00 89 ALA A CA 1
ATOM 692 C C . ALA A 1 89 ? 14.800 4.319 14.509 1.00 48.00 89 ALA A C 1
ATOM 694 O O . ALA A 1 89 ? 15.712 4.527 13.716 1.00 48.00 89 ALA A O 1
ATOM 695 N N . GLU A 1 90 ? 14.941 4.535 15.822 1.00 46.19 90 GLU A N 1
ATOM 696 C CA . GLU A 1 90 ? 16.189 5.001 16.460 1.00 46.19 90 GLU A CA 1
ATOM 697 C C . GLU A 1 90 ? 17.267 3.906 16.583 1.00 46.19 90 GLU A C 1
ATOM 699 O O . GLU A 1 90 ? 18.425 4.203 16.867 1.00 46.19 90 GLU A O 1
ATOM 704 N N . GLN A 1 91 ? 16.905 2.637 16.371 1.00 44.50 91 GLN A N 1
ATOM 705 C CA . GLN A 1 91 ? 17.799 1.481 16.514 1.00 44.50 91 GLN A CA 1
ATOM 706 C C . GLN A 1 91 ? 18.367 0.955 15.192 1.00 44.50 91 GLN A C 1
ATOM 708 O O . GLN A 1 91 ? 19.097 -0.036 15.206 1.00 44.50 91 GLN A O 1
ATOM 713 N N . LEU A 1 92 ? 18.076 1.595 14.057 1.00 44.56 92 LEU A N 1
ATOM 714 C CA . LEU A 1 92 ? 18.796 1.307 12.819 1.00 44.56 92 LEU A CA 1
ATOM 715 C C . LEU A 1 92 ? 20.224 1.853 12.975 1.00 44.56 92 LEU A C 1
ATOM 717 O O . LEU A 1 92 ? 20.384 3.072 13.067 1.00 44.56 92 LEU A O 1
ATOM 721 N N . PRO A 1 93 ? 21.273 1.007 13.035 1.00 39.50 93 PRO A N 1
ATOM 722 C CA . PRO A 1 93 ? 22.629 1.523 13.023 1.00 39.50 93 PRO A CA 1
ATOM 723 C C . PRO A 1 93 ? 22.808 2.296 11.715 1.00 39.50 93 PRO A C 1
ATOM 725 O O . PRO A 1 93 ? 22.576 1.749 10.635 1.00 39.50 93 PRO A O 1
ATOM 728 N N . LEU A 1 94 ? 23.213 3.566 11.811 1.00 47.47 94 LEU A N 1
ATOM 729 C CA . LEU A 1 94 ? 23.861 4.241 10.692 1.00 47.47 94 LEU A CA 1
ATOM 730 C C . LEU A 1 94 ? 25.067 3.374 10.332 1.00 47.47 94 LEU A C 1
ATOM 732 O O . LEU A 1 94 ? 26.059 3.358 11.060 1.00 47.47 94 LEU A O 1
ATOM 736 N N . ALA A 1 95 ? 24.927 2.571 9.279 1.00 40.03 95 ALA A N 1
ATOM 737 C CA . ALA A 1 95 ? 26.039 1.819 8.732 1.00 40.03 95 ALA A CA 1
ATOM 738 C C . ALA A 1 95 ? 27.126 2.833 8.346 1.00 40.03 95 ALA A C 1
ATOM 740 O O . ALA A 1 95 ? 26.848 3.793 7.623 1.00 40.03 95 ALA A O 1
ATOM 741 N N . ALA A 1 96 ? 28.296 2.641 8.957 1.00 41.28 96 ALA A N 1
ATOM 742 C CA . ALA A 1 96 ? 29.498 3.459 8.838 1.00 41.28 96 ALA A CA 1
ATOM 743 C C . ALA A 1 96 ? 30.122 3.405 7.438 1.00 41.28 96 ALA A C 1
ATOM 745 O O . ALA A 1 96 ? 29.930 2.379 6.745 1.00 41.28 96 ALA A O 1
#

Foldseek 3Di:
DDDQDQKDKDWDWDWDWDDDPQKIWIATPLPRDIAIDSDRVVRVVVVVVVVVVVLVVQSRVDPVSSVVSCVSSVIDMDIHHNVVVVVVVVPPPPPD

Radius of gyration: 15.84 Å; chains: 1; bounding box: 46×21×46 Å